Protein AF-A0A7S9QB27-F1 (afdb_monomer_lite)

Radius of gyration: 14.31 Å; chains: 1; bounding box: 29×28×33 Å

Structure (mmCIF, N/CA/C/O backbone):
data_AF-A0A7S9QB27-F1
#
_entry.id   AF-A0A7S9QB27-F1
#
loop_
_atom_site.group_PDB
_atom_site.id
_atom_site.type_symbol
_atom_site.label_atom_id
_atom_site.label_alt_id
_atom_site.label_comp_id
_atom_site.label_asym_id
_atom_site.label_entity_id
_atom_site.label_seq_id
_atom_site.pdbx_PDB_ins_code
_atom_site.Cartn_x
_atom_site.Cartn_y
_atom_site.Cartn_z
_atom_site.occupancy
_atom_site.B_iso_or_equiv
_atom_site.auth_seq_id
_atom_site.auth_comp_id
_atom_site.auth_asym_id
_atom_site.auth_atom_id
_atom_site.pdbx_PDB_model_num
ATOM 1 N N . MET A 1 1 ? -3.579 21.669 -5.805 1.00 41.47 1 MET A N 1
ATOM 2 C CA . MET A 1 1 ? -4.634 20.719 -5.392 1.00 41.47 1 MET A CA 1
ATOM 3 C C . MET A 1 1 ? -4.569 20.573 -3.872 1.00 41.47 1 MET A C 1
ATOM 5 O O . MET A 1 1 ? -3.550 20.062 -3.434 1.00 41.47 1 MET A O 1
ATOM 9 N N . PRO A 1 2 ? -5.554 21.059 -3.085 1.00 48.44 2 PRO A N 1
ATOM 10 C CA . PRO A 1 2 ? -5.530 20.980 -1.613 1.00 48.44 2 PRO A CA 1
ATOM 11 C C . PRO A 1 2 ? -6.526 19.983 -0.973 1.00 48.44 2 PRO A C 1
ATOM 13 O O . PRO A 1 2 ? -6.403 19.681 0.205 1.00 48.44 2 PRO A O 1
ATOM 16 N N . ALA A 1 3 ? -7.476 19.417 -1.726 1.00 58.84 3 ALA A N 1
ATOM 17 C CA . ALA A 1 3 ? -8.626 18.703 -1.149 1.00 58.84 3 ALA A CA 1
ATOM 18 C C . ALA A 1 3 ? -8.320 17.365 -0.434 1.00 58.84 3 ALA A C 1
ATOM 20 O O . ALA A 1 3 ? -9.116 16.920 0.386 1.00 58.84 3 ALA A O 1
ATOM 21 N N . ALA A 1 4 ? -7.200 16.698 -0.739 1.00 57.03 4 ALA A N 1
ATOM 22 C CA . ALA A 1 4 ? -6.876 15.395 -0.143 1.00 57.03 4 ALA A CA 1
ATOM 23 C C . ALA A 1 4 ? -6.325 15.508 1.292 1.00 57.03 4 ALA A C 1
ATOM 25 O O . ALA A 1 4 ? -6.569 14.628 2.112 1.00 57.03 4 ALA A O 1
ATOM 26 N N . THR A 1 5 ? -5.617 16.600 1.594 1.00 61.91 5 THR A N 1
ATOM 27 C CA . THR A 1 5 ? -5.059 16.897 2.924 1.00 61.91 5 THR A CA 1
ATOM 28 C C . THR A 1 5 ? -6.155 17.230 3.934 1.00 61.91 5 THR A C 1
ATOM 30 O O . THR A 1 5 ? -6.157 16.665 5.021 1.00 61.91 5 THR A O 1
ATOM 33 N N . ASP A 1 6 ? -7.152 18.030 3.541 1.00 66.25 6 ASP A N 1
ATOM 34 C CA . ASP A 1 6 ? -8.243 18.447 4.437 1.00 66.25 6 ASP A CA 1
ATOM 35 C C . ASP A 1 6 ? -9.107 17.265 4.913 1.00 66.25 6 ASP A C 1
ATO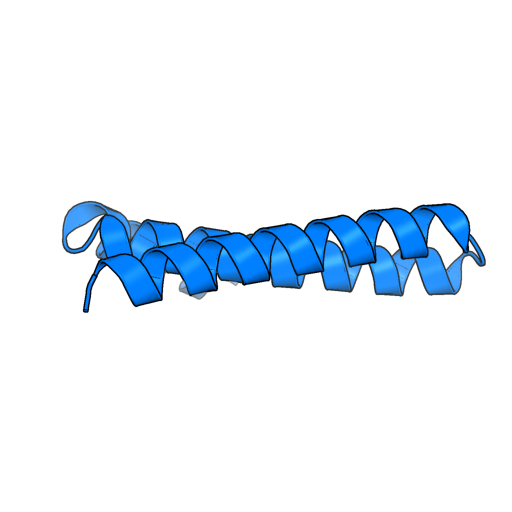M 37 O O . ASP A 1 6 ? -9.517 17.204 6.073 1.00 66.25 6 ASP A O 1
ATOM 41 N N . ILE A 1 7 ? -9.359 16.286 4.035 1.00 69.56 7 ILE A N 1
ATOM 42 C CA . ILE A 1 7 ? -10.111 15.071 4.390 1.00 69.56 7 ILE A CA 1
ATOM 43 C C . ILE A 1 7 ? -9.295 14.189 5.342 1.00 69.56 7 ILE A C 1
ATOM 45 O O . ILE A 1 7 ? -9.851 13.639 6.289 1.00 69.56 7 ILE A O 1
ATOM 49 N N . TYR A 1 8 ? -7.983 14.069 5.120 1.00 71.38 8 TYR A N 1
ATOM 50 C CA . TYR A 1 8 ? -7.116 13.282 5.994 1.00 71.38 8 TYR A CA 1
ATOM 51 C C . TYR A 1 8 ? -7.008 13.890 7.395 1.00 71.38 8 TYR A C 1
ATOM 53 O O . TYR A 1 8 ? -7.122 13.163 8.378 1.00 71.38 8 TYR A O 1
ATOM 61 N N . ASP A 1 9 ? -6.842 15.209 7.500 1.00 74.25 9 ASP A N 1
ATOM 62 C CA . ASP A 1 9 ? -6.763 15.886 8.795 1.00 74.25 9 ASP A CA 1
ATOM 63 C C . ASP A 1 9 ? -8.080 15.795 9.574 1.00 74.25 9 ASP A C 1
ATOM 65 O O . ASP A 1 9 ? -8.063 15.503 10.769 1.00 74.25 9 ASP A O 1
ATOM 69 N N . THR A 1 10 ? -9.217 15.914 8.884 1.00 74.38 10 THR A N 1
ATOM 70 C CA . THR A 1 10 ? -10.542 15.728 9.497 1.00 74.38 10 THR A CA 1
ATOM 71 C C . THR A 1 10 ? -10.738 14.292 10.000 1.00 74.38 10 THR A C 1
ATOM 73 O O . THR A 1 10 ? -11.213 14.081 11.117 1.00 74.38 10 THR A O 1
ATOM 76 N N . LEU A 1 11 ? -10.345 13.286 9.206 1.00 75.75 11 LEU A N 1
ATOM 77 C CA . LEU A 1 11 ? -10.408 11.884 9.627 1.00 75.75 11 LEU A CA 1
ATOM 78 C C . LEU A 1 11 ? -9.449 11.609 10.786 1.00 75.75 11 LEU A C 1
ATOM 80 O O . LEU A 1 11 ? -9.825 10.936 11.735 1.00 75.75 11 LEU A O 1
ATOM 84 N N . ARG A 1 12 ? -8.232 12.156 10.765 1.00 77.81 12 ARG A 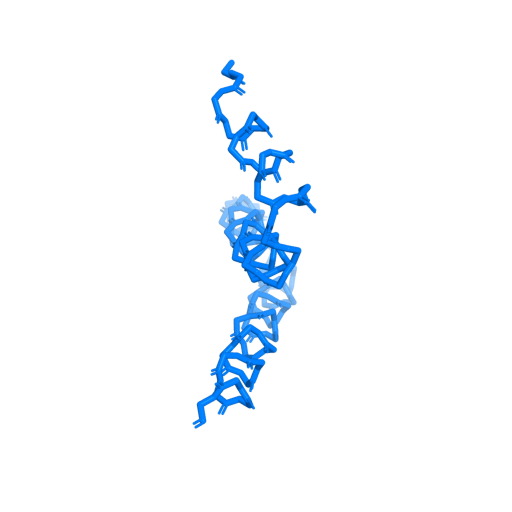N 1
ATOM 85 C CA . ARG A 1 12 ? -7.232 11.952 11.824 1.00 77.81 12 ARG A CA 1
ATOM 86 C C . ARG A 1 12 ? -7.727 12.426 13.192 1.00 77.81 12 ARG A C 1
ATOM 88 O O . ARG A 1 12 ? -7.373 11.822 14.200 1.00 77.81 12 ARG A O 1
ATOM 95 N N . GLU A 1 13 ? -8.515 13.496 13.231 1.00 79.50 13 GLU A N 1
ATOM 96 C CA . GLU A 1 13 ? -9.021 14.084 14.476 1.00 79.50 13 GLU A CA 1
ATOM 97 C C . GLU A 1 13 ? -10.259 13.371 15.031 1.00 79.50 13 GLU A C 1
ATOM 99 O O . GLU A 1 13 ? -10.403 13.267 16.250 1.00 79.50 13 GLU A O 1
ATOM 104 N N . HIS A 1 14 ? -11.132 12.852 14.165 1.00 81.75 14 HIS A N 1
ATOM 105 C CA . HIS A 1 14 ? -12.422 12.285 14.581 1.00 81.75 14 HIS A CA 1
ATOM 106 C C . HIS A 1 14 ? -12.522 10.760 14.441 1.00 81.75 14 HIS A C 1
ATOM 108 O O . HIS A 1 14 ? -13.262 10.124 15.190 1.00 81.75 14 HIS A O 1
ATOM 114 N N . HIS A 1 15 ? -11.757 10.174 13.521 1.00 80.75 15 HIS A N 1
ATOM 115 C CA . HIS A 1 15 ? -11.776 8.760 13.147 1.00 80.75 15 HIS A CA 1
ATOM 116 C C . HIS A 1 15 ? -10.342 8.272 12.849 1.00 80.75 15 HIS A C 1
ATOM 118 O O . HIS A 1 15 ? -10.021 7.946 11.703 1.00 80.75 15 HIS A O 1
ATOM 124 N N . PRO A 1 16 ? -9.442 8.237 13.854 1.00 79.88 16 PRO A N 1
ATOM 125 C CA . PRO A 1 16 ? -8.015 7.968 13.640 1.00 79.88 16 PRO A CA 1
ATOM 126 C C . PRO A 1 16 ? -7.751 6.610 12.975 1.00 79.88 16 PRO A C 1
ATOM 128 O O . PRO A 1 16 ? -6.793 6.465 12.222 1.00 79.88 16 PRO A O 1
ATOM 131 N N . GLU A 1 17 ? -8.629 5.636 13.208 1.00 83.31 17 GLU A N 1
ATOM 132 C CA . GLU A 1 17 ? -8.577 4.308 12.597 1.00 83.31 17 GLU A CA 1
ATOM 133 C C . GLU A 1 17 ? -8.864 4.349 11.088 1.00 83.31 17 GLU A C 1
ATOM 135 O O . GLU A 1 17 ? -8.103 3.807 10.282 1.00 83.31 17 GLU A O 1
ATOM 140 N N . GLU A 1 18 ? -9.906 5.081 10.684 1.00 83.44 18 GLU A N 1
ATOM 141 C CA . GLU A 1 18 ? -10.227 5.321 9.273 1.00 83.44 18 GLU A CA 1
ATOM 142 C C . GLU A 1 18 ? -9.150 6.173 8.590 1.00 83.44 18 GLU A C 1
ATOM 144 O O . GLU A 1 18 ? -8.823 5.949 7.421 1.00 83.44 18 GLU A O 1
ATOM 149 N N . ALA A 1 19 ? -8.558 7.124 9.319 1.00 85.75 19 ALA A N 1
ATOM 150 C CA . ALA A 1 19 ? -7.446 7.929 8.830 1.00 85.75 19 ALA A CA 1
ATOM 151 C C . ALA A 1 19 ? -6.221 7.062 8.523 1.00 85.75 19 ALA A C 1
ATOM 153 O O . ALA A 1 19 ? -5.631 7.196 7.454 1.00 85.75 19 ALA A O 1
ATOM 154 N N . GLU A 1 20 ? -5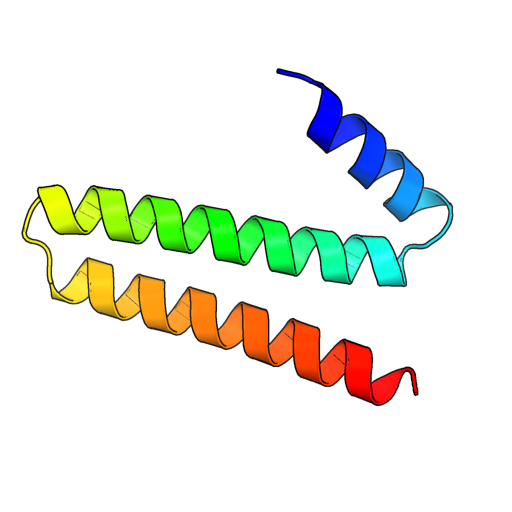.864 6.134 9.413 1.00 85.50 20 GLU A N 1
ATOM 155 C CA . GLU A 1 20 ? -4.739 5.221 9.205 1.00 85.50 20 GLU A CA 1
ATOM 156 C C . GLU A 1 20 ? -4.958 4.322 7.979 1.00 85.50 20 GLU A C 1
ATOM 158 O O . GLU A 1 20 ? -4.078 4.221 7.120 1.00 85.50 20 GLU A O 1
ATOM 163 N N . LEU A 1 21 ? -6.158 3.748 7.829 1.00 87.44 21 LEU A N 1
ATOM 164 C CA . LEU A 1 21 ? -6.528 2.985 6.632 1.00 87.44 21 LEU A CA 1
ATOM 165 C C . LEU A 1 21 ? -6.438 3.842 5.363 1.00 87.44 21 LEU A C 1
ATOM 167 O O . LEU A 1 21 ? -5.923 3.387 4.338 1.00 87.44 21 LEU A O 1
ATOM 171 N N . ARG A 1 22 ? -6.883 5.101 5.429 1.00 86.62 22 ARG A N 1
ATOM 172 C CA . ARG A 1 22 ? -6.808 6.026 4.295 1.00 86.62 22 ARG A CA 1
ATOM 173 C C . ARG A 1 22 ? -5.368 6.401 3.946 1.00 86.62 22 ARG A C 1
ATOM 175 O O . ARG A 1 22 ? -5.047 6.488 2.761 1.00 86.62 22 ARG A O 1
ATOM 182 N N . ALA A 1 23 ? -4.498 6.584 4.939 1.00 88.12 23 ALA A N 1
ATOM 183 C CA . ALA A 1 23 ? -3.067 6.799 4.724 1.00 88.12 23 ALA A CA 1
ATOM 184 C C . ALA A 1 23 ? -2.413 5.600 4.034 1.00 88.12 23 ALA A C 1
ATOM 186 O O . ALA A 1 23 ? -1.658 5.794 3.084 1.00 88.12 23 ALA A O 1
ATOM 187 N N . LEU A 1 24 ? -2.718 4.376 4.475 1.00 88.62 24 LEU A N 1
ATOM 188 C CA . LEU A 1 24 ? -2.178 3.154 3.874 1.00 88.62 24 LEU A CA 1
ATOM 189 C C . LEU A 1 24 ? -2.593 3.013 2.405 1.00 88.62 24 LEU A C 1
ATOM 191 O O . LEU A 1 24 ? -1.746 2.737 1.557 1.00 88.62 24 LEU A O 1
ATOM 195 N N . GLN A 1 25 ? -3.862 3.289 2.089 1.00 88.06 25 GLN A N 1
ATOM 196 C CA . GLN A 1 25 ? -4.360 3.302 0.708 1.00 88.06 25 GLN A CA 1
ATOM 197 C C . GLN A 1 25 ? -3.644 4.353 -0.152 1.00 88.06 25 GLN A C 1
ATOM 199 O O . GLN A 1 25 ? -3.163 4.043 -1.239 1.00 88.06 25 GLN A O 1
ATOM 204 N N . LEU A 1 26 ? -3.515 5.589 0.346 1.00 89.25 26 LEU A N 1
ATOM 205 C CA . LEU A 1 26 ? -2.813 6.659 -0.373 1.00 89.25 26 LEU A CA 1
ATOM 206 C C . LEU A 1 26 ? -1.330 6.332 -0.586 1.00 89.25 26 LEU A C 1
ATOM 208 O O . LEU A 1 26 ? -0.774 6.637 -1.642 1.00 89.25 26 LEU A O 1
ATOM 212 N N . ALA A 1 27 ? -0.683 5.711 0.401 1.00 89.62 27 ALA A N 1
ATOM 213 C CA . ALA A 1 27 ? 0.697 5.261 0.282 1.00 89.62 27 ALA A CA 1
ATOM 214 C C . ALA A 1 27 ? 0.839 4.181 -0.802 1.00 89.62 27 ALA A C 1
ATOM 216 O O . ALA A 1 27 ? 1.743 4.288 -1.631 1.00 89.62 27 ALA A O 1
ATOM 217 N N . SER A 1 28 ? -0.073 3.204 -0.843 1.00 90.50 28 SER A N 1
ATOM 218 C CA . SER A 1 28 ? -0.108 2.170 -1.884 1.00 90.50 28 SER A CA 1
ATOM 219 C C . SER A 1 28 ? -0.241 2.786 -3.284 1.00 90.50 28 SER A C 1
ATOM 221 O O . SER A 1 28 ? 0.626 2.580 -4.135 1.00 90.50 28 SER A O 1
ATOM 223 N N . GLU A 1 29 ? -1.214 3.683 -3.491 1.00 91.38 29 GLU A N 1
ATOM 224 C CA . GLU A 1 29 ? -1.408 4.394 -4.767 1.00 91.38 29 GLU A CA 1
ATOM 225 C C . GLU A 1 29 ? -0.163 5.193 -5.205 1.00 91.38 29 GLU A C 1
ATOM 227 O O . GLU A 1 29 ? 0.189 5.242 -6.390 1.00 91.38 29 GLU A O 1
ATOM 232 N N . LEU A 1 30 ? 0.528 5.847 -4.264 1.00 92.44 30 LEU A N 1
ATOM 233 C CA . LEU A 1 30 ? 1.761 6.583 -4.559 1.00 92.44 30 LEU A CA 1
ATOM 234 C C . LEU A 1 30 ? 2.896 5.649 -4.992 1.00 92.44 30 LEU A C 1
ATOM 236 O O . LEU A 1 30 ? 3.619 5.967 -5.943 1.00 92.44 30 LEU A O 1
ATOM 240 N N . VAL A 1 31 ? 3.039 4.503 -4.325 1.00 92.88 31 VAL A N 1
ATOM 241 C CA . VAL A 1 31 ? 4.037 3.480 -4.658 1.00 92.88 31 VAL A CA 1
ATOM 242 C C . VAL A 1 31 ? 3.752 2.879 -6.035 1.00 92.88 31 VAL A C 1
ATOM 244 O O . VAL A 1 31 ? 4.675 2.757 -6.845 1.00 92.88 31 VAL A O 1
ATOM 247 N N . GLU A 1 32 ? 2.490 2.602 -6.365 1.00 92.12 32 GLU A N 1
ATOM 248 C CA . GLU A 1 32 ? 2.116 2.128 -7.699 1.00 92.12 32 GLU A CA 1
ATOM 249 C C . GLU A 1 32 ? 2.473 3.140 -8.787 1.00 92.12 32 GLU A C 1
ATOM 251 O O . GLU A 1 32 ? 3.083 2.798 -9.803 1.00 92.12 32 GLU A O 1
ATOM 256 N N . ARG A 1 33 ? 2.164 4.422 -8.568 1.00 93.44 33 ARG A N 1
ATOM 257 C CA . ARG A 1 33 ? 2.526 5.494 -9.508 1.00 93.44 33 ARG A CA 1
ATOM 258 C C . ARG A 1 33 ? 4.038 5.611 -9.698 1.00 93.44 33 ARG A C 1
ATOM 260 O O . ARG A 1 33 ? 4.483 5.871 -10.820 1.00 93.44 33 ARG A O 1
ATOM 267 N N . ALA A 1 34 ? 4.821 5.415 -8.637 1.00 90.38 34 ALA A N 1
ATOM 268 C CA . ALA A 1 34 ? 6.277 5.365 -8.722 1.00 90.38 34 ALA A CA 1
ATOM 269 C C . ALA A 1 34 ? 6.752 4.146 -9.533 1.00 90.38 34 ALA A C 1
ATOM 271 O O . ALA A 1 34 ? 7.615 4.297 -10.400 1.00 90.38 34 ALA A O 1
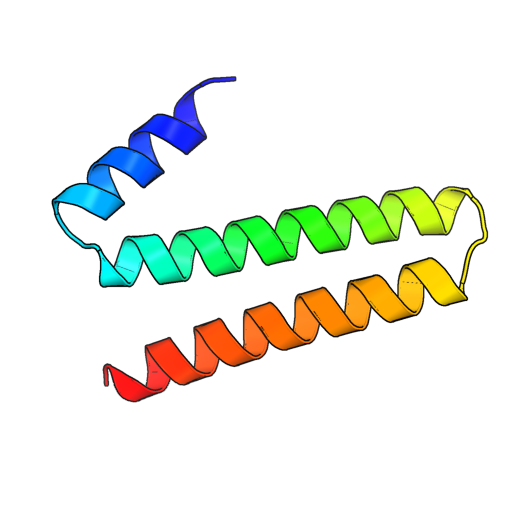ATOM 272 N N . ALA A 1 35 ? 6.133 2.976 -9.346 1.00 92.44 35 ALA A N 1
ATOM 273 C CA . ALA A 1 35 ? 6.422 1.783 -10.141 1.00 92.44 35 ALA A CA 1
ATOM 274 C C . ALA A 1 35 ? 6.118 2.009 -11.629 1.00 92.44 35 ALA A C 1
ATOM 276 O O . ALA A 1 35 ? 6.963 1.738 -12.478 1.00 92.44 35 ALA A O 1
ATOM 277 N N . TYR A 1 36 ? 4.976 2.612 -11.970 1.00 90.81 36 TYR A N 1
ATOM 278 C CA . TYR A 1 36 ? 4.662 2.981 -13.356 1.00 90.81 36 TYR A CA 1
ATOM 279 C C . TYR A 1 36 ? 5.645 4.004 -13.946 1.00 90.81 36 TYR A C 1
ATOM 281 O O . TYR A 1 36 ? 5.922 3.991 -15.148 1.00 90.81 36 TYR A O 1
ATOM 289 N N . ALA A 1 37 ? 6.193 4.911 -13.132 1.00 90.12 37 ALA A N 1
ATOM 290 C CA . ALA A 1 37 ? 7.247 5.817 -13.578 1.00 90.12 37 ALA A CA 1
ATOM 291 C C . ALA A 1 37 ? 8.563 5.070 -13.865 1.00 90.12 37 ALA A C 1
ATOM 293 O O . ALA A 1 37 ? 9.159 5.308 -14.913 1.00 90.12 37 ALA A O 1
ATOM 294 N N . LEU A 1 38 ? 8.958 4.128 -13.004 1.00 90.69 38 LEU A N 1
ATOM 295 C CA . LEU A 1 38 ? 10.149 3.281 -13.177 1.00 90.69 38 LEU A CA 1
ATOM 296 C C . LEU A 1 38 ? 10.022 2.277 -14.329 1.00 90.69 38 LEU A C 1
ATOM 298 O O . LEU A 1 38 ? 11.000 1.988 -15.020 1.00 90.69 38 LEU A O 1
ATOM 302 N N . ALA A 1 39 ? 8.810 1.800 -14.610 1.00 89.38 39 ALA A N 1
ATOM 303 C CA . ALA A 1 39 ? 8.549 0.947 -15.765 1.00 89.38 39 ALA A CA 1
ATOM 304 C C . ALA A 1 39 ? 8.905 1.665 -17.076 1.00 89.38 39 ALA A C 1
ATOM 306 O O . ALA A 1 39 ? 9.442 1.050 -17.997 1.00 89.38 39 ALA A O 1
ATOM 307 N N . ARG A 1 40 ? 8.698 2.990 -17.141 1.00 88.38 40 ARG A N 1
ATOM 308 C CA . ARG A 1 40 ? 9.093 3.811 -18.299 1.00 88.38 40 ARG A CA 1
ATOM 309 C C . ARG A 1 40 ? 10.609 3.946 -18.455 1.00 88.38 40 ARG A C 1
ATOM 311 O O . ARG A 1 40 ? 11.066 4.165 -19.572 1.00 88.38 40 ARG A O 1
ATOM 318 N N . SER A 1 41 ? 11.387 3.785 -17.383 1.00 87.06 41 SER A N 1
ATOM 319 C CA . SER A 1 41 ? 12.855 3.754 -17.433 1.00 87.06 41 SER A CA 1
ATOM 320 C C . SER A 1 41 ? 13.435 2.345 -17.617 1.00 87.06 41 SER A C 1
ATOM 322 O O . SER A 1 41 ? 14.649 2.187 -17.543 1.00 87.06 41 SER A O 1
ATOM 324 N N . SER A 1 42 ? 12.599 1.332 -17.890 1.00 85.69 42 SER A N 1
ATOM 325 C CA . SER A 1 42 ? 13.003 -0.078 -18.065 1.00 85.69 42 SER A CA 1
ATOM 326 C C . SER A 1 42 ? 13.703 -0.708 -16.848 1.00 85.69 42 SER A C 1
ATOM 328 O O . SER A 1 42 ? 14.413 -1.703 -16.991 1.00 85.69 42 SER A O 1
ATOM 330 N N . ASP A 1 43 ? 13.488 -0.173 -15.642 1.00 90.19 43 ASP A N 1
ATOM 331 C CA . ASP A 1 43 ? 14.029 -0.751 -14.406 1.00 90.19 43 ASP A CA 1
ATOM 332 C C . ASP A 1 43 ? 13.069 -1.806 -13.835 1.00 90.19 43 ASP A C 1
ATOM 334 O O . ASP A 1 43 ? 12.252 -1.534 -12.956 1.00 90.19 43 ASP A O 1
ATOM 338 N N . ALA A 1 44 ? 13.152 -3.032 -14.356 1.00 89.56 44 ALA A N 1
ATOM 339 C CA . ALA A 1 44 ? 12.270 -4.129 -13.953 1.00 89.56 44 ALA A CA 1
ATOM 340 C C . ALA A 1 44 ? 12.412 -4.517 -12.467 1.00 89.56 44 ALA A C 1
ATOM 342 O O . ALA A 1 44 ? 11.432 -4.935 -11.843 1.00 89.56 44 ALA A O 1
ATOM 343 N N . ASN A 1 45 ? 13.605 -4.357 -11.886 1.00 92.19 45 ASN A N 1
ATOM 344 C CA . ASN A 1 45 ? 13.845 -4.680 -10.480 1.00 92.19 45 ASN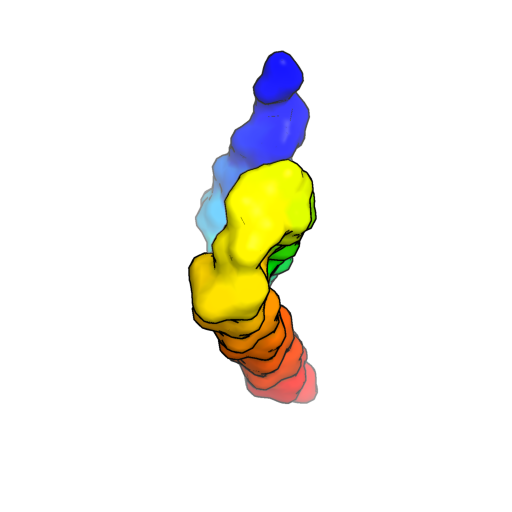 A CA 1
ATOM 345 C C . ASN A 1 45 ? 13.195 -3.634 -9.573 1.00 92.19 45 ASN A C 1
ATOM 347 O O . ASN A 1 45 ? 12.449 -4.003 -8.667 1.00 92.19 45 ASN A O 1
ATOM 351 N N . GLY A 1 46 ? 13.403 -2.345 -9.865 1.00 91.94 46 GLY A N 1
ATOM 352 C CA . GLY A 1 46 ? 12.757 -1.249 -9.142 1.00 91.94 46 GLY A CA 1
ATOM 353 C C . GLY A 1 46 ? 11.230 -1.325 -9.214 1.00 91.94 46 GLY A C 1
ATOM 354 O O . GLY A 1 46 ? 10.559 -1.179 -8.192 1.00 91.94 46 GLY A O 1
ATOM 355 N N . VAL A 1 47 ? 10.676 -1.646 -10.390 1.00 94.00 47 VAL A N 1
ATOM 356 C CA . VAL A 1 47 ? 9.232 -1.891 -10.559 1.00 94.00 47 VAL A CA 1
ATOM 357 C C . VAL A 1 47 ? 8.762 -3.031 -9.659 1.00 94.00 47 VAL A C 1
ATOM 359 O O . VAL A 1 47 ? 7.799 -2.861 -8.917 1.00 94.00 47 VAL A O 1
ATOM 362 N N . THR A 1 48 ? 9.450 -4.174 -9.689 1.00 94.69 48 THR A N 1
ATOM 363 C CA . THR A 1 48 ? 9.064 -5.353 -8.899 1.00 94.69 48 THR A CA 1
ATOM 364 C C . THR A 1 48 ? 9.097 -5.055 -7.401 1.00 94.69 48 THR A C 1
ATOM 366 O O . THR A 1 48 ? 8.143 -5.376 -6.696 1.00 94.69 48 THR A O 1
ATOM 369 N N . SER A 1 49 ? 10.149 -4.394 -6.909 1.00 95.25 49 SER A N 1
ATOM 370 C CA . SER A 1 49 ? 10.254 -4.013 -5.497 1.00 95.25 49 SER A CA 1
ATOM 371 C C . SER A 1 49 ? 9.118 -3.091 -5.057 1.00 95.25 49 SER A C 1
ATOM 373 O O . SER A 1 49 ? 8.533 -3.314 -4.002 1.00 95.25 49 SER A O 1
ATOM 375 N N . LEU A 1 50 ? 8.762 -2.089 -5.865 1.00 93.44 50 LEU A N 1
ATOM 376 C CA . LEU A 1 50 ? 7.660 -1.185 -5.532 1.00 93.44 50 LEU A CA 1
ATOM 377 C C . LEU A 1 50 ? 6.301 -1.887 -5.575 1.00 93.44 50 LEU A C 1
ATOM 379 O O . LEU A 1 50 ? 5.478 -1.662 -4.695 1.00 93.44 50 LEU A O 1
ATOM 383 N N . MET A 1 51 ? 6.073 -2.784 -6.535 1.00 93.62 51 MET A N 1
ATOM 384 C CA . MET A 1 51 ? 4.833 -3.568 -6.579 1.00 93.62 51 MET A CA 1
ATOM 385 C C . MET A 1 51 ? 4.676 -4.478 -5.356 1.00 93.62 51 MET A C 1
ATOM 387 O O . MET A 1 51 ? 3.571 -4.605 -4.835 1.00 93.62 51 MET A O 1
ATOM 391 N N . LEU A 1 52 ? 5.769 -5.064 -4.853 1.00 96.00 52 LEU A N 1
ATOM 392 C CA . LEU A 1 52 ? 5.738 -5.833 -3.604 1.00 96.00 52 LEU A CA 1
ATOM 393 C C . LEU A 1 52 ? 5.394 -4.950 -2.398 1.00 96.00 52 LEU A C 1
ATOM 395 O O . LEU A 1 52 ? 4.573 -5.346 -1.577 1.00 96.00 52 LEU A O 1
ATOM 399 N N . ILE A 1 53 ? 5.961 -3.743 -2.323 1.00 95.00 53 ILE A N 1
ATOM 400 C CA . ILE A 1 53 ? 5.654 -2.785 -1.251 1.00 95.00 53 ILE A CA 1
ATOM 401 C C . ILE A 1 53 ? 4.176 -2.368 -1.293 1.00 95.00 53 ILE A C 1
ATOM 403 O O . ILE A 1 53 ? 3.521 -2.372 -0.254 1.00 95.00 53 ILE A O 1
ATOM 407 N N . ALA A 1 54 ? 3.628 -2.051 -2.472 1.00 92.88 54 ALA A N 1
ATOM 408 C CA . ALA A 1 54 ? 2.207 -1.719 -2.621 1.00 92.88 54 ALA A CA 1
ATOM 409 C C . ALA A 1 54 ? 1.308 -2.876 -2.146 1.00 92.88 54 ALA A C 1
ATOM 411 O O . ALA A 1 54 ? 0.423 -2.682 -1.313 1.00 92.88 54 ALA A O 1
ATOM 412 N N . ALA A 1 55 ? 1.618 -4.107 -2.566 1.00 93.06 55 ALA A N 1
ATOM 413 C CA . ALA A 1 55 ? 0.879 -5.294 -2.139 1.00 93.06 55 ALA A CA 1
ATOM 414 C C . ALA A 1 55 ? 0.946 -5.535 -0.618 1.00 93.06 55 ALA A C 1
ATOM 416 O O . ALA A 1 55 ? -0.034 -5.974 -0.011 1.00 93.06 55 ALA A O 1
ATOM 417 N N . GLU A 1 56 ? 2.085 -5.256 0.024 1.00 95.69 56 GLU A N 1
ATOM 418 C CA . GLU A 1 56 ? 2.217 -5.358 1.481 1.00 95.69 56 GLU A CA 1
ATOM 419 C C . GLU A 1 56 ? 1.373 -4.315 2.221 1.00 95.69 56 GLU A C 1
ATOM 421 O O . GLU A 1 56 ? 0.732 -4.662 3.219 1.00 95.69 56 GLU A O 1
ATOM 426 N N . LEU A 1 57 ? 1.328 -3.077 1.720 1.00 91.56 57 LEU A N 1
ATOM 427 C CA . LEU A 1 57 ? 0.493 -2.006 2.272 1.00 91.56 57 LEU A CA 1
ATOM 428 C C . LEU A 1 57 ? -0.998 -2.355 2.174 1.00 91.56 57 LEU A C 1
ATOM 430 O O . LEU A 1 57 ? -1.717 -2.262 3.174 1.00 91.56 57 LEU A O 1
ATOM 434 N N . ASP A 1 58 ? -1.446 -2.843 1.017 1.00 90.44 58 ASP A N 1
ATOM 435 C CA . ASP A 1 58 ? -2.836 -3.267 0.805 1.00 90.44 58 ASP A CA 1
ATOM 436 C C . ASP A 1 58 ? -3.217 -4.453 1.695 1.00 90.44 58 ASP A C 1
ATOM 438 O O . ASP A 1 58 ? -4.316 -4.504 2.266 1.00 90.44 58 ASP A O 1
ATOM 442 N N . ARG A 1 59 ? -2.295 -5.413 1.859 1.00 92.94 59 ARG A N 1
ATOM 443 C CA . ARG A 1 59 ? -2.486 -6.553 2.761 1.00 92.94 59 ARG A CA 1
ATOM 444 C C . ARG A 1 59 ? -2.643 -6.087 4.204 1.00 92.94 59 ARG A C 1
ATOM 446 O O . ARG A 1 59 ? -3.535 -6.577 4.895 1.00 92.94 59 ARG A O 1
ATOM 453 N N . PHE A 1 60 ? -1.801 -5.158 4.652 1.00 91.81 60 PHE A N 1
ATOM 454 C CA . PHE A 1 60 ? -1.865 -4.622 6.009 1.00 91.81 60 PHE A CA 1
ATOM 455 C C . PHE A 1 60 ? -3.187 -3.878 6.253 1.00 91.81 60 PHE A C 1
ATOM 457 O O . PHE A 1 60 ? -3.876 -4.167 7.232 1.00 91.81 60 P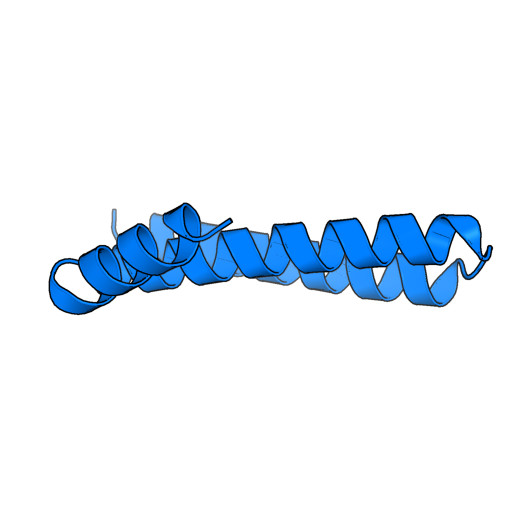HE A O 1
ATOM 464 N N . ALA A 1 61 ? -3.605 -3.018 5.317 1.00 89.56 61 ALA A N 1
ATOM 465 C CA . ALA A 1 61 ? -4.894 -2.327 5.388 1.00 89.56 61 ALA A CA 1
ATOM 466 C C . ALA A 1 61 ? -6.078 -3.311 5.448 1.00 89.56 61 ALA A C 1
ATOM 468 O O . ALA A 1 61 ? -6.989 -3.152 6.260 1.00 89.56 61 ALA A O 1
ATOM 469 N N . SER A 1 62 ? -6.040 -4.373 4.639 1.00 89.31 62 SER A N 1
ATOM 470 C CA . SER A 1 62 ? -7.087 -5.403 4.612 1.00 89.31 62 SER A CA 1
ATOM 471 C C . SER A 1 62 ? -7.161 -6.210 5.912 1.00 89.31 62 SER A C 1
ATOM 473 O O . SER A 1 62 ? -8.253 -6.503 6.397 1.00 89.31 62 SER A O 1
ATOM 475 N N . GLN A 1 63 ? -6.010 -6.572 6.491 1.00 91.56 63 GLN A N 1
ATOM 476 C CA . GLN A 1 63 ? -5.941 -7.291 7.768 1.00 91.56 63 GLN A CA 1
ATOM 477 C C . GLN A 1 63 ? -6.474 -6.446 8.920 1.00 91.56 63 GLN A C 1
ATOM 479 O O . GLN A 1 63 ? -7.211 -6.953 9.762 1.00 91.56 63 GLN A O 1
ATOM 484 N N . ARG A 1 64 ? -6.132 -5.158 8.925 1.00 86.88 64 ARG A N 1
ATOM 485 C CA . ARG A 1 64 ? -6.610 -4.208 9.921 1.00 86.88 64 ARG A CA 1
ATOM 486 C C . ARG A 1 64 ? -8.132 -4.040 9.847 1.00 86.88 64 ARG A C 1
ATOM 488 O O . ARG A 1 64 ? -8.800 -4.227 10.856 1.00 86.88 64 ARG A O 1
ATOM 495 N N . LEU A 1 65 ? -8.688 -3.841 8.648 1.00 85.94 65 LEU A N 1
ATOM 496 C CA . LEU A 1 65 ? -10.142 -3.769 8.440 1.00 85.94 65 LEU A CA 1
ATOM 497 C C . LEU A 1 65 ? -10.869 -5.057 8.871 1.00 85.94 65 LEU A C 1
ATOM 499 O O . LEU A 1 65 ? -11.999 -5.012 9.350 1.00 85.94 65 LEU A O 1
ATOM 503 N N . ALA A 1 66 ? -10.242 -6.220 8.677 1.00 87.12 66 ALA A N 1
ATOM 504 C CA . ALA A 1 66 ? -10.806 -7.498 9.103 1.00 87.12 66 ALA A CA 1
ATOM 505 C C . ALA A 1 66 ? -10.776 -7.692 10.628 1.00 87.12 66 ALA A C 1
ATOM 507 O O . ALA A 1 66 ? -11.623 -8.412 11.143 1.00 87.12 66 ALA A O 1
ATOM 508 N N . ALA A 1 67 ? -9.828 -7.071 11.335 1.00 84.38 67 ALA A N 1
ATOM 509 C CA . ALA A 1 67 ? -9.728 -7.126 12.794 1.00 84.38 67 ALA A CA 1
ATOM 510 C C . ALA A 1 67 ? -10.747 -6.217 13.509 1.00 84.38 67 ALA A C 1
ATOM 512 O O . ALA A 1 67 ? -11.017 -6.422 14.689 1.00 84.38 67 ALA A O 1
ATOM 513 N N . GLU A 1 68 ? -11.307 -5.234 12.801 1.00 79.12 68 GLU A N 1
ATOM 514 C CA . GLU A 1 68 ? -12.329 -4.303 13.305 1.00 79.12 68 GLU A CA 1
ATOM 515 C C . GLU A 1 68 ? -13.774 -4.857 13.166 1.00 79.12 68 GLU A C 1
ATOM 517 O O . GLU A 1 68 ? -14.722 -4.212 13.615 1.00 79.12 68 GLU A O 1
ATOM 522 N N . ARG A 1 69 ? -13.962 -6.043 12.559 1.00 68.38 69 ARG A N 1
ATOM 523 C CA . ARG A 1 69 ? -15.262 -6.729 12.378 1.00 68.38 69 ARG A CA 1
ATOM 524 C C . ARG A 1 69 ? -15.480 -7.853 13.384 1.00 68.38 69 ARG A C 1
ATOM 526 O O . ARG A 1 69 ? -16.649 -8.013 13.802 1.00 68.38 69 ARG A O 1
#

Secondary structure (DSSP, 8-state):
--HHHHHHHHHHHH-HHHHHHHHHHHHHHHHHHHHHHHHHTT-HHHHHHHHHHHHHHHHHHHHHHHHT-

Foldseek 3Di:
DCPVVVVLVVCCVPPVLVSLLVVLLVQLVVLQVVLVVVVVVVPPVSNVVSNVVSVVSVVVSVVSVVVVD

pLDDT: mean 84.77, std 11.22, range [41.47, 96.0]

Sequence (69 aa):
MPAATDIYDTLREHHPEEAELRALQLASELVERAAYALARSSDANGVTSLMLIAAELDRFASQRLAAER

Organism: NCBI:txid2789856